Protein AF-A0A2V6M9U4-F1 (afdb_monomer)

Structure (mmCIF, N/CA/C/O backbone):
data_AF-A0A2V6M9U4-F1
#
_entry.id   AF-A0A2V6M9U4-F1
#
loop_
_atom_site.group_PDB
_atom_site.id
_atom_site.type_symbol
_atom_site.label_atom_id
_atom_site.label_alt_id
_atom_site.label_comp_id
_atom_site.label_asym_id
_atom_site.label_entity_id
_atom_site.label_seq_id
_atom_site.pdbx_PDB_ins_code
_atom_site.Cartn_x
_atom_site.Cartn_y
_atom_site.Cartn_z
_atom_site.occupancy
_atom_site.B_iso_or_equiv
_atom_site.auth_seq_id
_atom_site.auth_comp_id
_atom_site.auth_asym_id
_atom_site.auth_atom_id
_atom_site.pdbx_PDB_model_num
ATOM 1 N N . GLU A 1 1 ? -24.434 20.063 11.992 1.00 45.72 1 GLU A N 1
ATOM 2 C CA . GLU A 1 1 ? -23.818 18.738 12.256 1.00 45.72 1 GLU A CA 1
ATOM 3 C C . GLU A 1 1 ? -22.532 18.571 11.449 1.00 45.72 1 GLU A C 1
ATOM 5 O O . GLU A 1 1 ? -22.407 17.726 10.575 1.00 45.72 1 GLU A O 1
ATOM 10 N N . THR A 1 2 ? -21.572 19.457 11.676 1.00 48.34 2 THR A N 1
ATOM 11 C CA . THR A 1 2 ? -20.555 19.807 10.677 1.00 48.34 2 THR A CA 1
ATOM 12 C C . THR A 1 2 ? -19.185 19.721 11.331 1.00 48.34 2 THR A C 1
ATOM 14 O O . THR A 1 2 ? -18.805 20.618 12.075 1.00 48.34 2 THR A O 1
ATOM 17 N N . GLY A 1 3 ? -18.471 18.615 11.113 1.00 54.69 3 GLY A N 1
ATOM 18 C CA . GLY A 1 3 ? -17.078 18.461 11.551 1.00 54.69 3 GLY A CA 1
ATOM 19 C C . GLY A 1 3 ? -16.707 17.031 11.929 1.00 54.69 3 GLY A C 1
ATOM 20 O O . GLY A 1 3 ? -15.839 16.442 11.297 1.00 54.69 3 GLY A O 1
ATOM 21 N N . ALA A 1 4 ? -17.405 16.437 12.901 1.00 64.06 4 ALA A N 1
ATOM 22 C CA . ALA A 1 4 ? -16.986 15.164 13.496 1.00 64.06 4 ALA A CA 1
ATOM 23 C C . ALA A 1 4 ? -17.003 13.979 12.509 1.00 64.06 4 ALA A C 1
ATOM 25 O O . ALA A 1 4 ? -16.017 13.256 12.406 1.00 64.06 4 ALA A O 1
ATOM 26 N N . GLY A 1 5 ? -18.081 13.805 11.734 1.00 72.81 5 GLY A N 1
ATOM 27 C CA . GLY A 1 5 ? -18.200 12.677 10.798 1.00 72.81 5 GLY A CA 1
ATOM 28 C C . GLY A 1 5 ? -17.191 12.725 9.646 1.00 72.81 5 GLY A C 1
ATOM 29 O O . GLY A 1 5 ? -16.605 11.706 9.293 1.00 72.81 5 GLY A O 1
ATOM 30 N N . LYS A 1 6 ? -16.920 13.919 9.103 1.00 79.88 6 LYS A N 1
ATOM 31 C CA . LYS A 1 6 ? -15.934 14.103 8.028 1.00 79.88 6 LYS A CA 1
ATOM 32 C C . LYS A 1 6 ? -14.518 13.798 8.516 1.00 79.88 6 LYS A C 1
ATOM 34 O O . LYS A 1 6 ? -13.786 13.098 7.826 1.00 79.88 6 LYS A O 1
ATOM 39 N N . SER A 1 7 ? -14.150 14.277 9.705 1.00 78.69 7 SER A N 1
ATOM 40 C CA . SER A 1 7 ? -12.832 13.995 10.285 1.00 78.69 7 SER A CA 1
ATOM 41 C C . SER A 1 7 ? -12.632 12.506 10.569 1.00 78.69 7 SER A C 1
ATOM 43 O O . SER A 1 7 ? -11.543 11.994 10.335 1.00 78.69 7 SER A O 1
ATOM 45 N N . ILE A 1 8 ? -13.680 11.795 11.003 1.00 82.94 8 ILE A N 1
ATOM 46 C CA . ILE A 1 8 ? -13.627 10.337 11.200 1.00 82.94 8 ILE A CA 1
ATOM 47 C C . ILE A 1 8 ? -13.377 9.616 9.871 1.00 82.94 8 ILE A C 1
ATOM 49 O O . ILE A 1 8 ? -12.513 8.747 9.811 1.00 82.94 8 ILE A O 1
ATOM 53 N N . ILE A 1 9 ? -14.092 9.989 8.805 1.00 85.69 9 ILE A N 1
ATOM 54 C CA . ILE A 1 9 ? -13.922 9.369 7.482 1.00 85.69 9 ILE A CA 1
ATOM 55 C C . ILE A 1 9 ? -12.518 9.635 6.929 1.00 85.69 9 ILE A C 1
ATOM 57 O O . ILE A 1 9 ? -11.867 8.707 6.459 1.00 85.69 9 ILE A O 1
ATOM 61 N N . ILE A 1 10 ? -12.028 10.876 7.024 1.00 84.75 10 ILE A N 1
ATOM 62 C CA . ILE A 1 10 ? -10.679 11.229 6.559 1.00 84.75 10 ILE A CA 1
ATOM 63 C C . ILE A 1 10 ? -9.620 10.457 7.349 1.00 84.75 10 ILE A C 1
ATOM 65 O O . ILE A 1 10 ? -8.740 9.857 6.741 1.00 84.75 10 ILE A O 1
ATOM 69 N N . GLY A 1 11 ? -9.731 10.405 8.680 1.00 86.88 11 GLY A N 1
ATOM 70 C CA . GLY A 1 11 ? -8.791 9.658 9.516 1.00 86.88 11 GLY A CA 1
ATOM 71 C C . GLY A 1 11 ? -8.813 8.152 9.236 1.00 86.88 11 GLY A C 1
ATOM 72 O O . GLY A 1 11 ? -7.760 7.519 9.186 1.00 86.88 11 GLY A O 1
ATOM 73 N N . ALA A 1 12 ? -9.996 7.575 8.994 1.00 90.56 12 ALA A N 1
ATOM 74 C CA . ALA A 1 12 ? -10.131 6.174 8.606 1.00 90.56 12 ALA A CA 1
ATOM 75 C C . ALA A 1 12 ? -9.469 5.898 7.249 1.00 90.56 12 ALA A C 1
ATOM 77 O O . ALA A 1 12 ? -8.744 4.914 7.113 1.00 90.56 12 ALA A O 1
ATOM 78 N N . LEU A 1 13 ? -9.663 6.784 6.270 1.00 90.19 13 LEU A N 1
ATOM 79 C CA . LEU A 1 13 ? -9.061 6.651 4.948 1.00 90.19 13 LEU A CA 1
ATOM 80 C C . LEU A 1 13 ? -7.536 6.811 5.000 1.00 90.19 13 LEU A C 1
ATOM 82 O O . LEU A 1 13 ? -6.843 5.955 4.464 1.00 90.19 13 LEU A O 1
ATOM 86 N N . GLN A 1 14 ? -7.017 7.825 5.706 1.00 89.69 14 GLN A N 1
ATOM 87 C CA . GLN A 1 14 ? -5.577 8.014 5.948 1.00 89.69 14 GLN A CA 1
ATOM 88 C C . GLN A 1 14 ? -4.958 6.763 6.583 1.00 89.69 14 GLN A C 1
ATOM 90 O O . GLN A 1 14 ? -3.939 6.248 6.118 1.00 89.69 14 GLN A O 1
ATOM 95 N N . LEU A 1 15 ? -5.612 6.212 7.611 1.00 92.06 15 LEU A N 1
ATOM 96 C CA . LEU A 1 15 ? -5.183 4.958 8.215 1.00 92.06 15 LEU A CA 1
ATOM 97 C C . LEU A 1 15 ? -5.179 3.823 7.178 1.00 92.06 15 LEU A C 1
ATOM 99 O O . LEU A 1 15 ? -4.206 3.077 7.090 1.00 92.06 15 LEU A O 1
ATOM 103 N N . LEU A 1 16 ? -6.224 3.687 6.368 1.00 94.06 16 LEU A N 1
ATOM 104 C CA . LEU A 1 16 ? -6.332 2.605 5.393 1.00 94.06 16 LEU A CA 1
ATOM 105 C C . LEU A 1 16 ? -5.268 2.665 4.284 1.00 94.06 16 LEU A C 1
ATOM 107 O O . LEU A 1 16 ? -4.787 1.617 3.870 1.00 94.06 16 LEU A O 1
ATOM 111 N N . ILE A 1 17 ? -4.856 3.863 3.859 1.00 91.06 17 ILE A N 1
ATOM 112 C CA . ILE A 1 17 ? -3.852 4.072 2.797 1.00 91.06 17 ILE A CA 1
ATOM 113 C C . ILE A 1 17 ? -2.400 4.053 3.302 1.00 91.06 17 ILE A C 1
ATOM 115 O O . ILE A 1 17 ? -1.482 4.383 2.565 1.00 91.06 17 ILE A O 1
ATOM 119 N N . GLY A 1 18 ? -2.162 3.655 4.556 1.00 90.38 18 GLY A N 1
ATOM 120 C CA . GLY A 1 18 ? -0.804 3.428 5.063 1.00 90.38 18 GLY A CA 1
ATOM 121 C C . GLY A 1 18 ? -0.200 4.563 5.895 1.00 90.38 18 GLY A C 1
ATOM 122 O O . GLY A 1 18 ? 0.943 4.426 6.334 1.00 90.38 18 GLY A O 1
ATOM 123 N N . GLU A 1 19 ? -0.948 5.624 6.224 1.00 88.81 19 GLU A N 1
ATOM 124 C CA . GLU A 1 19 ? -0.444 6.675 7.125 1.00 88.81 19 GLU A CA 1
ATOM 125 C C . GLU A 1 19 ? -0.197 6.161 8.545 1.00 88.81 19 GLU A C 1
ATOM 127 O O . GLU A 1 19 ? -0.746 5.144 8.985 1.00 88.81 19 GLU A O 1
ATOM 132 N N . ARG A 1 20 ? 0.671 6.827 9.307 1.00 85.31 20 ARG A N 1
ATOM 133 C CA . ARG A 1 20 ? 0.930 6.400 10.689 1.00 85.31 20 ARG A CA 1
ATOM 134 C C . ARG A 1 20 ? -0.324 6.576 11.547 1.00 85.31 20 ARG A C 1
ATOM 136 O O . ARG A 1 20 ? -0.840 7.674 11.697 1.00 85.31 20 ARG A O 1
ATOM 143 N N . GLY A 1 21 ? -0.780 5.475 12.138 1.00 83.19 21 GLY A N 1
ATOM 144 C CA . GLY A 1 21 ? -1.887 5.465 13.087 1.00 83.19 21 GLY A CA 1
ATOM 145 C C . GLY A 1 21 ? -1.385 5.486 14.526 1.00 83.19 21 GLY A C 1
ATOM 146 O O . GLY A 1 21 ? -0.499 4.706 14.879 1.00 83.19 21 GLY A O 1
ATOM 147 N N . ASP A 1 22 ? -1.970 6.351 15.348 1.00 84.00 22 ASP A N 1
ATOM 148 C CA . ASP A 1 22 ? -1.717 6.414 16.788 1.00 84.00 22 ASP A CA 1
ATOM 149 C C . ASP A 1 22 ? -2.747 5.579 17.577 1.00 84.00 22 ASP A C 1
ATOM 151 O O . ASP A 1 22 ? -3.871 5.352 17.121 1.00 84.00 22 ASP A O 1
ATOM 155 N N . LYS A 1 23 ? -2.379 5.119 18.782 1.00 85.06 23 LYS A N 1
ATOM 156 C CA . LYS A 1 23 ? -3.264 4.323 19.654 1.00 85.06 23 LYS A CA 1
ATOM 157 C C . LYS A 1 23 ? -4.517 5.081 20.101 1.00 85.06 23 LYS A C 1
ATOM 159 O O . LYS A 1 23 ? -5.507 4.437 20.427 1.00 85.06 23 LYS A O 1
ATOM 164 N N . SER A 1 24 ? -4.507 6.412 20.073 1.00 86.44 24 SER A N 1
ATOM 165 C CA . SER A 1 24 ? -5.681 7.264 20.309 1.00 86.44 24 SER A CA 1
ATOM 166 C C . SER A 1 24 ? -6.834 7.011 19.332 1.00 86.44 24 SER A C 1
ATOM 168 O O . SER A 1 24 ? -7.975 7.340 19.648 1.00 86.44 24 SER A O 1
ATOM 170 N N . LEU A 1 25 ? -6.572 6.377 18.180 1.00 87.31 25 LEU A N 1
ATOM 171 C CA . LEU A 1 25 ? -7.610 5.932 17.245 1.00 87.31 25 LEU A CA 1
ATOM 172 C C . LEU A 1 25 ? -8.393 4.711 17.755 1.00 87.31 25 LEU A C 1
ATOM 174 O O . LEU A 1 25 ? -9.460 4.400 17.225 1.00 87.31 25 LEU A O 1
ATOM 178 N N . VAL A 1 26 ? -7.884 3.999 18.768 1.00 90.69 26 VAL A N 1
ATOM 179 C CA . VAL A 1 26 ? -8.612 2.907 19.419 1.00 90.69 26 VAL A CA 1
ATOM 180 C C . VAL A 1 26 ? -9.592 3.496 20.425 1.00 90.69 26 VAL A C 1
ATOM 182 O O . VAL A 1 26 ? -9.210 4.187 21.369 1.00 90.69 26 VAL A O 1
ATOM 185 N N . ARG A 1 27 ? -10.881 3.210 20.219 1.00 91.00 27 ARG A N 1
ATOM 186 C CA . ARG A 1 27 ? -11.963 3.672 21.094 1.00 91.00 27 ARG A CA 1
ATOM 187 C C . ARG A 1 27 ? -11.692 3.266 22.546 1.00 91.00 27 ARG A C 1
ATOM 189 O O . ARG A 1 27 ? -11.336 2.125 22.819 1.00 91.00 27 ARG A O 1
ATOM 196 N N . THR A 1 28 ? -11.948 4.174 23.486 1.00 91.69 28 THR A N 1
ATOM 197 C CA . THR A 1 28 ? -11.850 3.887 24.923 1.00 91.69 28 THR A CA 1
ATOM 198 C C . THR A 1 28 ? -12.660 2.643 25.297 1.00 91.69 28 THR A C 1
ATOM 200 O O . THR A 1 28 ? -13.845 2.549 24.974 1.00 91.69 28 THR A O 1
ATOM 203 N N . GLY A 1 29 ? -12.011 1.698 25.982 1.00 92.56 29 GLY A N 1
ATOM 204 C CA . GLY A 1 29 ? -12.605 0.416 26.372 1.00 92.56 29 GLY A CA 1
ATOM 205 C C . GLY A 1 29 ? -12.588 -0.664 25.283 1.00 92.56 29 GLY A C 1
ATOM 206 O O . GLY A 1 29 ? -13.031 -1.774 25.552 1.00 92.56 29 GLY A O 1
ATOM 207 N N . ALA A 1 30 ? -12.080 -0.370 24.082 1.00 94.50 30 ALA A N 1
ATOM 208 C CA . ALA A 1 30 ? -11.841 -1.359 23.035 1.00 94.50 30 ALA A CA 1
ATOM 209 C C . ALA A 1 30 ? -10.360 -1.755 22.980 1.00 94.50 30 ALA A C 1
ATOM 211 O O . ALA A 1 30 ? -9.476 -0.966 23.306 1.00 94.50 30 ALA A O 1
ATOM 212 N N . GLU A 1 31 ? -10.085 -2.975 22.524 1.00 93.38 31 GLU A N 1
ATOM 213 C CA . GLU A 1 31 ? -8.714 -3.481 22.372 1.00 93.38 31 GLU A CA 1
ATOM 214 C C . GLU A 1 31 ? -8.115 -3.164 20.995 1.00 93.38 31 GLU A C 1
ATOM 216 O O . GLU A 1 31 ? -6.892 -3.101 20.839 1.00 93.38 31 GLU A O 1
ATOM 221 N N . MET A 1 32 ? -8.978 -2.952 19.995 1.00 93.94 32 MET A N 1
ATOM 222 C CA . MET A 1 32 ? -8.597 -2.837 18.592 1.00 93.94 32 MET A CA 1
ATOM 223 C C . MET A 1 32 ? -9.477 -1.836 17.836 1.00 93.94 32 MET A C 1
ATOM 225 O O . MET A 1 32 ? -10.675 -1.718 18.089 1.00 93.94 32 MET A O 1
ATOM 229 N N . CYS A 1 33 ? -8.876 -1.158 16.861 1.00 93.56 33 CYS A N 1
ATOM 230 C CA . CYS A 1 33 ? -9.556 -0.395 15.817 1.00 93.56 33 CYS A CA 1
ATOM 231 C C . CYS A 1 33 ? -9.274 -1.061 14.469 1.00 93.56 33 CYS A C 1
ATOM 233 O O . CYS A 1 33 ? -8.120 -1.376 14.185 1.00 93.56 33 CYS A O 1
ATOM 235 N N . THR A 1 34 ? -10.303 -1.293 13.655 1.00 95.06 34 THR A N 1
ATOM 236 C CA . THR A 1 34 ? -10.156 -1.864 12.309 1.00 95.06 34 THR A CA 1
ATOM 237 C C . THR A 1 34 ? -10.879 -0.990 11.298 1.00 95.06 34 THR A C 1
ATOM 239 O O . THR A 1 34 ? -12.008 -0.569 11.543 1.00 95.06 34 THR A O 1
ATOM 242 N N . VAL A 1 35 ? -10.222 -0.743 10.168 1.00 96.00 35 VAL A N 1
ATOM 243 C CA . VAL A 1 35 ? -10.787 -0.070 8.998 1.00 96.00 35 VAL A CA 1
ATOM 244 C C . VAL A 1 35 ? -10.633 -0.993 7.800 1.00 96.00 35 VAL A C 1
ATOM 246 O O . VAL A 1 35 ? -9.566 -1.575 7.592 1.00 96.00 35 VAL A O 1
ATOM 249 N N . GLU A 1 36 ? -11.703 -1.122 7.025 1.00 96.81 36 GLU A N 1
ATOM 250 C CA . GLU A 1 36 ? -11.767 -1.924 5.806 1.00 96.81 36 GLU A CA 1
ATOM 251 C C . GLU A 1 36 ? -12.456 -1.110 4.715 1.00 96.81 36 GLU A C 1
ATOM 253 O O . GLU A 1 36 ? -13.422 -0.396 4.997 1.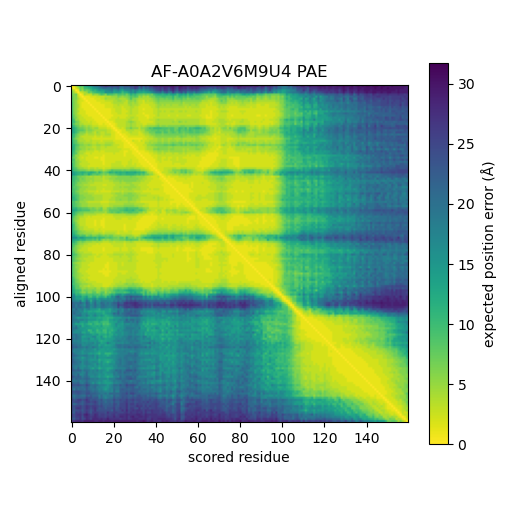00 96.81 36 GLU A O 1
ATOM 258 N N . ALA A 1 37 ? -11.969 -1.211 3.481 1.00 95.44 37 ALA A N 1
ATOM 259 C CA . ALA A 1 37 ? -12.679 -0.692 2.319 1.00 95.44 37 ALA A CA 1
ATOM 260 C C . ALA A 1 37 ? -12.435 -1.559 1.087 1.00 95.44 37 ALA A C 1
ATOM 262 O O . ALA A 1 37 ? -11.428 -2.263 0.982 1.00 95.44 37 ALA A O 1
ATOM 263 N N . ILE A 1 38 ? -13.374 -1.449 0.153 1.00 95.31 38 ILE A N 1
ATOM 264 C CA . ILE A 1 38 ? -13.306 -2.046 -1.172 1.00 95.31 38 ILE A CA 1
ATOM 265 C C . ILE A 1 38 ? -13.251 -0.893 -2.167 1.00 95.31 38 ILE A C 1
ATOM 267 O O . ILE A 1 38 ? -14.133 -0.032 -2.173 1.00 95.31 38 ILE A O 1
ATOM 271 N N . PHE A 1 39 ? -12.206 -0.872 -2.982 1.00 92.62 39 PHE A N 1
ATOM 272 C CA . PHE A 1 39 ? -12.088 0.023 -4.123 1.00 92.62 39 PHE A CA 1
ATOM 273 C C . PHE A 1 39 ? -12.491 -0.757 -5.364 1.00 92.62 39 PHE A C 1
ATOM 275 O O . PHE A 1 39 ? -12.050 -1.888 -5.540 1.00 92.62 39 PHE A O 1
ATOM 282 N N . GLN A 1 40 ? -13.323 -0.153 -6.206 1.00 92.19 40 GLN A N 1
ATOM 283 C CA . GLN A 1 40 ? -13.822 -0.774 -7.430 1.00 92.19 40 GLN A CA 1
ATOM 284 C C . GLN A 1 40 ? -13.321 0.017 -8.635 1.00 92.19 40 GLN A C 1
ATOM 286 O O . GLN A 1 40 ? -13.378 1.249 -8.632 1.00 92.19 40 GLN A O 1
ATOM 291 N N . GLY A 1 41 ? -12.828 -0.672 -9.658 1.00 86.50 41 GLY A N 1
ATOM 292 C CA . GLY A 1 41 ? -12.256 -0.043 -10.844 1.00 86.50 41 GLY A CA 1
ATOM 293 C C . GLY A 1 41 ? -11.623 -1.066 -11.779 1.00 86.50 41 GLY A C 1
ATOM 294 O O . GLY A 1 41 ? -11.463 -2.216 -11.412 1.00 86.50 41 GLY A O 1
ATOM 295 N N . ASN A 1 42 ? -11.247 -0.647 -12.988 1.00 80.56 42 ASN A N 1
ATOM 296 C CA . ASN A 1 42 ? -10.779 -1.574 -14.032 1.00 80.56 42 ASN A CA 1
ATOM 297 C C . ASN A 1 42 ? -9.250 -1.586 -14.208 1.00 80.56 42 ASN A C 1
ATOM 299 O O . ASN A 1 42 ? -8.744 -2.211 -15.133 1.00 80.56 42 ASN A O 1
ATOM 303 N N . ASP A 1 43 ? -8.517 -0.839 -13.382 1.00 85.44 43 ASP A N 1
ATOM 304 C CA . ASP A 1 43 ? -7.085 -0.563 -13.574 1.00 85.44 43 ASP A CA 1
ATOM 305 C C . ASP A 1 43 ? -6.235 -1.064 -12.396 1.00 85.44 43 ASP A C 1
ATOM 307 O O . ASP A 1 43 ? -5.172 -0.524 -12.102 1.00 85.44 43 ASP A O 1
ATOM 311 N N . PHE A 1 44 ? -6.706 -2.081 -11.669 1.00 90.12 44 PHE A N 1
ATOM 312 C CA . PHE A 1 44 ? -5.943 -2.667 -10.561 1.00 90.12 44 PHE A CA 1
ATOM 313 C C . PHE A 1 44 ? -4.948 -3.730 -11.022 1.00 90.12 44 PHE A C 1
ATOM 315 O O . PHE A 1 44 ? -3.922 -3.927 -10.369 1.00 90.12 44 PHE A O 1
ATOM 322 N N . ALA A 1 45 ? -5.169 -4.319 -12.202 1.00 90.00 45 ALA A N 1
ATOM 323 C CA . ALA A 1 45 ? -4.269 -5.309 -12.784 1.00 90.00 45 ALA A CA 1
ATOM 324 C C . ALA A 1 45 ? -2.828 -4.792 -12.971 1.00 90.00 45 ALA A C 1
ATOM 326 O O . ALA A 1 45 ? -1.881 -5.579 -12.941 1.00 90.00 45 ALA A O 1
ATOM 327 N N . LYS A 1 46 ? -2.634 -3.467 -13.085 1.00 89.75 46 LYS A N 1
ATOM 328 C CA . LYS A 1 46 ? -1.307 -2.829 -13.161 1.00 89.75 46 LYS A CA 1
ATOM 329 C C . LYS A 1 46 ? -0.418 -3.096 -11.940 1.00 89.75 46 LYS A C 1
ATOM 331 O O . LYS A 1 46 ? 0.802 -3.012 -12.050 1.00 89.75 46 LYS A O 1
ATOM 336 N N . TRP A 1 47 ? -1.007 -3.420 -10.787 1.00 92.44 47 TRP A N 1
ATOM 337 C CA . TRP A 1 47 ? -0.272 -3.712 -9.555 1.00 92.44 47 TRP A CA 1
ATOM 338 C C . TRP A 1 47 ? 0.006 -5.207 -9.346 1.00 92.44 47 TRP A C 1
ATOM 340 O O . TRP A 1 47 ? 0.803 -5.545 -8.472 1.00 92.44 47 TRP A O 1
ATOM 350 N N . ASN A 1 48 ? -0.570 -6.102 -10.159 1.00 93.50 48 ASN A N 1
ATOM 351 C CA . ASN A 1 48 ? -0.501 -7.552 -9.935 1.00 93.50 48 ASN A CA 1
ATOM 352 C C . ASN A 1 48 ? 0.932 -8.106 -9.940 1.00 93.50 48 ASN A C 1
ATOM 354 O O . ASN A 1 48 ? 1.251 -8.939 -9.099 1.00 93.50 48 ASN A O 1
ATOM 358 N N . ALA A 1 49 ? 1.820 -7.603 -10.805 1.00 93.12 49 ALA A N 1
ATOM 359 C CA . ALA A 1 49 ? 3.227 -8.023 -10.809 1.00 93.12 49 ALA A CA 1
ATOM 360 C C . ALA A 1 49 ? 3.920 -7.721 -9.465 1.00 93.12 49 ALA A C 1
ATOM 362 O O . ALA A 1 49 ? 4.586 -8.572 -8.882 1.00 93.12 49 ALA A O 1
ATOM 363 N N . ARG A 1 50 ? 3.686 -6.522 -8.919 1.00 91.94 50 ARG A N 1
ATOM 364 C CA . ARG A 1 50 ? 4.202 -6.118 -7.605 1.00 91.94 50 ARG A CA 1
ATOM 365 C C . ARG A 1 50 ? 3.565 -6.919 -6.467 1.00 91.94 50 ARG A C 1
ATOM 367 O O . ARG A 1 50 ? 4.215 -7.188 -5.453 1.00 91.94 50 ARG A O 1
ATOM 374 N N . PHE A 1 51 ? 2.282 -7.248 -6.598 1.00 94.69 51 PHE A N 1
ATOM 375 C CA . PHE A 1 51 ? 1.577 -8.072 -5.624 1.00 94.69 51 PHE A CA 1
ATOM 376 C C . PHE A 1 51 ? 2.176 -9.473 -5.555 1.00 94.69 51 PHE A C 1
ATOM 378 O O . PHE A 1 51 ? 2.516 -9.911 -4.458 1.00 94.69 51 PHE A O 1
ATOM 385 N N . GLU A 1 52 ? 2.425 -10.108 -6.699 1.00 94.38 52 GLU A N 1
ATOM 386 C CA . GLU A 1 52 ? 3.054 -11.427 -6.782 1.00 94.38 52 GLU A CA 1
ATOM 387 C C . GLU A 1 52 ? 4.445 -11.445 -6.126 1.00 94.38 52 GLU A C 1
ATOM 389 O O . GLU A 1 52 ? 4.710 -12.287 -5.267 1.00 94.38 52 GLU A O 1
ATOM 394 N N . GLU A 1 53 ? 5.290 -10.448 -6.416 1.00 93.44 53 GLU A N 1
ATOM 395 C CA . GLU A 1 53 ? 6.610 -10.284 -5.777 1.00 93.44 53 GLU A CA 1
ATOM 396 C C . GLU A 1 53 ? 6.533 -10.175 -4.242 1.00 93.44 53 GLU A C 1
ATOM 398 O O . GLU A 1 53 ? 7.469 -10.547 -3.533 1.00 93.44 53 GLU A O 1
ATOM 403 N N . SER A 1 54 ? 5.417 -9.660 -3.719 1.00 92.25 54 SER A N 1
ATOM 404 C CA . SER A 1 54 ? 5.180 -9.454 -2.286 1.00 92.25 54 SER A CA 1
ATOM 405 C C . SER A 1 54 ? 4.293 -10.526 -1.637 1.00 92.25 54 SER A C 1
ATOM 407 O O . SER A 1 54 ? 3.963 -10.387 -0.457 1.00 92.25 54 SER A O 1
ATOM 409 N N . GLY A 1 55 ? 3.882 -11.567 -2.371 1.00 93.50 55 GLY A N 1
ATOM 410 C CA . GLY A 1 55 ? 2.961 -12.604 -1.883 1.00 93.50 55 GLY A CA 1
ATOM 411 C C . GLY A 1 55 ? 1.530 -12.111 -1.616 1.00 93.50 55 GLY A C 1
ATOM 412 O O . GLY A 1 55 ? 0.824 -12.660 -0.767 1.00 93.50 55 GLY A O 1
ATOM 413 N N . ILE A 1 56 ? 1.112 -11.042 -2.291 1.00 96.25 56 ILE A N 1
ATOM 414 C CA . ILE A 1 56 ? -0.235 -10.473 -2.222 1.00 96.25 56 ILE A CA 1
ATOM 415 C C . ILE A 1 56 ? -1.088 -11.088 -3.334 1.00 96.25 56 ILE A C 1
ATOM 417 O O . ILE A 1 56 ? -0.627 -11.214 -4.466 1.00 96.25 56 ILE A O 1
ATOM 421 N N . GLU A 1 57 ? -2.333 -11.447 -3.020 1.00 94.94 57 GLU A N 1
ATOM 422 C CA . GLU A 1 57 ? -3.272 -11.961 -4.021 1.00 94.94 57 GLU A CA 1
ATOM 423 C C . GLU A 1 57 ? -3.579 -10.894 -5.095 1.00 94.94 57 GLU A C 1
ATOM 425 O O . GLU A 1 57 ? -3.878 -9.741 -4.747 1.00 94.94 57 GLU A O 1
ATOM 430 N N . PRO A 1 58 ? -3.522 -11.245 -6.393 1.00 94.12 58 PRO A N 1
ATOM 431 C CA . PRO A 1 58 ? -3.840 -10.328 -7.480 1.00 94.12 58 PRO A CA 1
ATOM 432 C C . PRO A 1 58 ? -5.327 -9.954 -7.491 1.00 94.12 58 PRO A C 1
ATOM 434 O O . PRO A 1 58 ? -6.179 -10.664 -6.955 1.00 94.12 58 PRO A O 1
ATOM 437 N N . CYS A 1 59 ? -5.658 -8.838 -8.138 1.00 91.56 59 CYS A N 1
ATOM 438 C CA . CYS A 1 59 ? -7.043 -8.422 -8.343 1.00 91.56 59 CYS A CA 1
ATOM 439 C C . CYS A 1 59 ? -7.231 -7.698 -9.676 1.00 91.56 59 CYS A C 1
ATOM 441 O O . CYS A 1 59 ? -6.370 -6.929 -10.102 1.00 91.56 59 CYS A O 1
ATOM 443 N N . ASP A 1 60 ? -8.402 -7.889 -10.283 1.00 85.00 60 ASP A N 1
ATOM 444 C CA . ASP A 1 60 ? -8.758 -7.218 -11.536 1.00 85.00 60 ASP A CA 1
ATOM 445 C C . ASP A 1 60 ? -9.702 -6.032 -11.301 1.00 85.00 60 ASP A C 1
ATOM 447 O O . ASP A 1 60 ? -9.427 -4.931 -11.774 1.00 85.00 60 ASP A O 1
ATOM 451 N N . ASN A 1 61 ? -10.780 -6.250 -10.533 1.00 88.31 61 ASN A N 1
ATOM 452 C CA . ASN A 1 61 ? -11.890 -5.293 -10.424 1.00 88.31 61 ASN A CA 1
ATOM 453 C C . ASN A 1 61 ? -12.116 -4.718 -9.021 1.00 88.31 61 ASN A C 1
ATOM 455 O O . ASN A 1 61 ? -12.564 -3.580 -8.887 1.00 88.31 61 ASN A O 1
ATOM 459 N N . ASP A 1 62 ? -11.821 -5.503 -7.984 1.00 93.12 62 ASP A N 1
ATOM 460 C CA . ASP A 1 62 ? -12.043 -5.129 -6.590 1.00 93.12 62 ASP A CA 1
ATOM 461 C C . ASP A 1 62 ? -10.723 -5.234 -5.823 1.00 93.12 62 ASP A C 1
ATOM 463 O O . ASP A 1 62 ? -10.129 -6.308 -5.735 1.00 93.12 62 ASP A O 1
ATOM 467 N N . LEU A 1 63 ? -10.285 -4.119 -5.244 1.00 94.75 63 LEU A N 1
ATOM 468 C CA . LEU A 1 63 ? -9.139 -4.055 -4.346 1.00 94.75 63 LEU A CA 1
ATOM 469 C C . LEU A 1 63 ? -9.643 -3.931 -2.909 1.00 94.75 63 LEU A C 1
ATOM 471 O O . LEU A 1 63 ? -10.305 -2.954 -2.550 1.00 94.75 63 LEU A O 1
ATOM 475 N N . ILE A 1 64 ? -9.294 -4.903 -2.069 1.00 95.94 64 ILE A N 1
ATOM 476 C CA . ILE A 1 64 ? -9.726 -4.948 -0.670 1.00 95.94 64 ILE A CA 1
ATOM 477 C C . ILE A 1 64 ? -8.559 -4.550 0.224 1.00 95.94 64 ILE A C 1
ATOM 479 O O . ILE A 1 64 ? -7.545 -5.246 0.285 1.00 95.94 64 ILE A O 1
ATOM 483 N N . LEU A 1 65 ? -8.722 -3.460 0.970 1.00 97.06 65 LEU A N 1
ATOM 484 C CA . LEU A 1 65 ? -7.753 -3.022 1.969 1.00 97.06 65 LEU A CA 1
ATOM 485 C C . LEU A 1 65 ? -8.322 -3.225 3.367 1.00 97.06 65 LEU A C 1
ATOM 487 O O . LEU A 1 65 ? -9.483 -2.914 3.635 1.00 97.06 65 LEU A O 1
ATOM 491 N N . LYS A 1 66 ? -7.475 -3.700 4.279 1.00 97.31 66 LYS A N 1
ATOM 492 C CA . LYS A 1 66 ? -7.797 -3.816 5.701 1.00 97.31 66 LYS A CA 1
ATOM 493 C C . LYS A 1 66 ? -6.619 -3.378 6.541 1.00 97.31 66 LYS A C 1
ATOM 495 O O . LYS A 1 66 ? -5.496 -3.830 6.326 1.00 97.31 66 LYS A O 1
ATOM 500 N N . ARG A 1 67 ? -6.887 -2.586 7.574 1.00 95.62 67 ARG A N 1
ATOM 501 C CA . ARG A 1 67 ? -5.896 -2.242 8.588 1.00 95.62 67 ARG A CA 1
ATOM 502 C C . ARG A 1 67 ? -6.481 -2.316 9.984 1.00 95.62 67 ARG A C 1
ATOM 504 O O . ARG A 1 67 ? -7.559 -1.793 10.243 1.00 95.62 67 ARG A O 1
ATOM 511 N N . SER A 1 68 ? -5.728 -2.927 10.888 1.00 94.81 68 SER A N 1
ATOM 512 C CA . SER A 1 68 ? -6.086 -3.098 12.290 1.00 94.81 68 SER A CA 1
ATOM 513 C C . SER A 1 68 ? -4.971 -2.566 13.190 1.00 94.81 68 SER A C 1
ATOM 515 O O . SER A 1 68 ? -3.810 -2.960 13.058 1.00 94.81 68 SER A O 1
ATOM 517 N N . LEU A 1 69 ? -5.329 -1.691 14.128 1.00 93.19 69 LEU A N 1
ATOM 518 C CA . LEU A 1 69 ? -4.460 -1.180 15.188 1.00 93.19 69 LEU A CA 1
ATOM 519 C C . LEU A 1 69 ? -4.863 -1.794 16.523 1.00 93.19 69 LEU A C 1
ATOM 521 O O . LEU A 1 69 ? -6.044 -1.785 16.868 1.00 93.19 69 LEU A O 1
ATOM 525 N N . SER A 1 70 ? -3.887 -2.271 17.291 1.00 92.06 70 SER A N 1
ATOM 526 C CA . SER A 1 70 ? -4.115 -2.859 18.615 1.00 92.06 70 SER A CA 1
ATOM 527 C C . SER A 1 70 ? -3.429 -2.050 19.714 1.00 92.06 70 SER A C 1
ATOM 529 O O . SER A 1 70 ? -2.289 -1.600 19.551 1.00 92.06 70 SER A O 1
ATOM 531 N N . LEU A 1 71 ? -4.060 -1.947 20.888 1.00 90.25 71 LEU A N 1
ATOM 532 C CA . LEU A 1 71 ? -3.414 -1.384 22.082 1.00 90.25 71 LEU A CA 1
ATOM 533 C C . LEU A 1 71 ? -2.191 -2.199 22.526 1.00 90.25 71 LEU A C 1
ATOM 535 O O . LEU A 1 71 ? -1.223 -1.617 23.027 1.00 90.25 71 LEU A O 1
ATOM 539 N N . SER A 1 72 ? -2.192 -3.512 22.267 1.00 86.56 72 SER A N 1
ATOM 540 C CA . SER A 1 72 ? -1.065 -4.414 22.549 1.00 86.56 72 SER A CA 1
ATOM 541 C C . SER A 1 72 ? 0.152 -4.187 21.640 1.00 86.56 72 SER A C 1
ATOM 543 O O . SER A 1 72 ? 1.216 -4.740 21.896 1.00 86.56 72 SER A O 1
ATOM 545 N N . GLY A 1 73 ? 0.024 -3.354 20.597 1.00 78.38 73 GLY A N 1
ATOM 546 C CA . GLY A 1 73 ? 1.107 -2.998 19.672 1.00 78.38 73 GLY A CA 1
ATOM 547 C C . GLY A 1 73 ? 1.199 -3.871 18.418 1.00 78.38 73 GLY A C 1
ATOM 548 O O . GLY A 1 73 ? 1.973 -3.556 17.517 1.00 78.38 73 GLY A O 1
ATOM 549 N N . THR A 1 74 ? 0.399 -4.935 18.308 1.00 84.19 74 THR A N 1
ATOM 550 C CA . THR A 1 74 ? 0.348 -5.762 17.094 1.00 84.19 74 THR A CA 1
ATOM 551 C C . THR A 1 74 ? -0.559 -5.124 16.043 1.00 84.19 74 THR A C 1
ATOM 553 O O . THR A 1 74 ? -1.748 -5.431 15.963 1.00 84.19 74 THR A O 1
ATOM 556 N N . ASN A 1 75 ? 0.008 -4.241 15.226 1.00 91.06 75 ASN A N 1
ATOM 557 C CA . ASN A 1 75 ? -0.689 -3.661 14.081 1.00 91.06 75 ASN A CA 1
ATOM 558 C C . ASN A 1 75 ? -0.609 -4.609 12.881 1.00 91.06 75 ASN A C 1
ATOM 560 O O . ASN A 1 75 ? 0.430 -5.226 12.642 1.00 91.06 75 ASN A O 1
ATOM 564 N N . ARG A 1 76 ? -1.704 -4.730 12.130 1.00 94.62 76 ARG A N 1
ATOM 565 C CA . ARG A 1 76 ? -1.810 -5.632 10.977 1.00 94.62 76 ARG A CA 1
ATOM 566 C C . ARG A 1 76 ? -2.439 -4.906 9.805 1.00 94.62 76 ARG A C 1
ATOM 568 O O . ARG A 1 76 ? -3.359 -4.115 9.989 1.00 94.62 76 ARG A O 1
ATOM 575 N N . GLN A 1 77 ? -1.967 -5.219 8.610 1.00 96.62 77 GLN A N 1
ATOM 576 C CA . GLN A 1 77 ? -2.516 -4.697 7.369 1.00 96.62 77 GLN A CA 1
ATOM 577 C C . GLN A 1 77 ? -2.575 -5.809 6.330 1.00 96.62 77 GLN A C 1
ATOM 579 O O . GLN A 1 77 ? -1.718 -6.696 6.316 1.00 96.62 77 GLN A O 1
ATOM 584 N N . PHE A 1 78 ? -3.603 -5.748 5.493 1.00 97.44 78 PHE A N 1
ATOM 585 C CA . PHE A 1 78 ? -3.881 -6.732 4.464 1.00 97.44 78 PHE A CA 1
ATOM 586 C C . PHE A 1 78 ? -4.270 -6.037 3.163 1.00 97.44 78 PHE A C 1
ATOM 588 O O . PHE A 1 78 ? -4.959 -5.012 3.186 1.00 97.44 78 PHE A O 1
ATOM 595 N N . ILE A 1 79 ? -3.850 -6.637 2.053 1.00 96.94 79 ILE A N 1
ATOM 596 C CA . ILE A 1 79 ? -4.276 -6.304 0.693 1.00 96.94 79 ILE A CA 1
ATOM 597 C C . ILE A 1 79 ? -4.843 -7.594 0.103 1.00 96.94 79 ILE A C 1
ATOM 599 O O . ILE A 1 79 ? -4.173 -8.622 0.149 1.00 96.94 79 ILE A O 1
ATOM 603 N N . ASN A 1 80 ? -6.090 -7.565 -0.371 1.00 95.69 80 ASN A N 1
ATOM 604 C CA . ASN A 1 80 ? -6.804 -8.726 -0.921 1.00 95.69 80 ASN A CA 1
ATOM 605 C C . ASN A 1 80 ? -6.787 -9.957 0.004 1.00 95.69 80 ASN A C 1
ATOM 607 O O . ASN A 1 80 ? -6.719 -11.097 -0.435 1.00 95.69 80 ASN A O 1
ATOM 611 N N . GLY A 1 81 ? -6.828 -9.722 1.319 1.00 95.25 81 GLY A N 1
ATOM 612 C CA . GLY A 1 81 ? -6.766 -10.780 2.333 1.00 95.25 81 GLY A CA 1
ATOM 613 C C . GLY A 1 81 ? -5.355 -11.288 2.654 1.00 95.25 81 GLY A C 1
ATOM 614 O O . GLY A 1 81 ? -5.174 -11.904 3.705 1.00 95.25 81 GLY A O 1
ATOM 615 N N . SER A 1 82 ? -4.343 -10.960 1.847 1.00 97.19 82 SER A N 1
ATOM 616 C CA . SER A 1 82 ? -2.945 -11.297 2.126 1.00 97.19 82 SER A CA 1
ATOM 617 C C . SER A 1 82 ? -2.330 -10.337 3.146 1.00 97.19 82 SER A C 1
ATOM 619 O O . SER A 1 82 ? -2.446 -9.117 2.985 1.00 97.19 82 SER A O 1
ATOM 621 N N . PRO A 1 83 ? -1.653 -10.838 4.198 1.00 96.31 83 PRO A N 1
ATOM 622 C CA . PRO A 1 83 ? -0.922 -9.985 5.126 1.00 96.31 83 PRO A CA 1
ATOM 623 C C . PRO A 1 83 ? 0.227 -9.281 4.400 1.00 96.31 83 PRO A C 1
ATOM 625 O O . PRO A 1 83 ? 0.944 -9.894 3.616 1.00 96.31 83 PRO A O 1
ATOM 628 N N . THR A 1 84 ? 0.423 -7.995 4.682 1.00 95.75 84 THR A N 1
ATOM 629 C CA . THR A 1 84 ? 1.446 -7.189 4.006 1.00 95.75 84 THR A CA 1
ATOM 630 C C . THR A 1 84 ? 2.194 -6.268 4.967 1.00 95.75 84 THR A C 1
ATOM 632 O O . THR A 1 84 ? 1.829 -6.093 6.134 1.00 95.75 84 THR A O 1
ATOM 635 N N . THR A 1 85 ? 3.264 -5.651 4.472 1.00 94.62 85 THR A N 1
ATOM 636 C CA . THR A 1 85 ? 4.015 -4.635 5.211 1.00 94.62 85 THR A CA 1
ATOM 637 C C . THR A 1 85 ? 3.318 -3.276 5.133 1.00 94.62 85 THR A C 1
ATOM 639 O O . THR A 1 85 ? 2.582 -2.976 4.193 1.00 94.62 85 THR A O 1
ATOM 642 N N . LEU A 1 86 ? 3.588 -2.405 6.111 1.00 93.44 86 LEU A N 1
ATOM 643 C CA . LEU A 1 86 ? 3.093 -1.026 6.059 1.00 93.44 86 LEU A CA 1
ATOM 644 C C . LEU A 1 86 ? 3.657 -0.260 4.851 1.00 93.44 86 LEU A C 1
ATOM 646 O O . LEU A 1 86 ? 2.960 0.575 4.291 1.00 93.44 86 LEU A O 1
ATOM 650 N N . ALA A 1 87 ? 4.892 -0.560 4.438 1.00 93.44 87 ALA A N 1
ATOM 651 C CA . ALA A 1 87 ? 5.524 0.067 3.280 1.00 93.44 87 ALA A CA 1
ATOM 652 C C . ALA A 1 87 ? 4.790 -0.272 1.973 1.00 93.44 87 ALA A C 1
ATOM 654 O O . ALA A 1 87 ? 4.530 0.621 1.170 1.00 93.44 87 ALA A O 1
ATOM 655 N N . ASN A 1 88 ? 4.396 -1.537 1.794 1.00 93.75 88 ASN A N 1
ATOM 656 C CA . ASN A 1 88 ? 3.607 -1.958 0.638 1.00 93.75 88 ASN A CA 1
ATOM 657 C C . ASN A 1 88 ? 2.228 -1.296 0.624 1.00 93.75 88 ASN A C 1
ATOM 659 O O . ASN A 1 88 ? 1.822 -0.775 -0.411 1.00 93.75 88 ASN A O 1
ATOM 663 N N . LEU A 1 89 ? 1.544 -1.255 1.775 1.00 94.62 89 LEU A N 1
ATOM 664 C CA . LEU A 1 89 ? 0.255 -0.572 1.888 1.00 94.62 89 LEU A CA 1
ATOM 665 C C . LEU A 1 89 ? 0.373 0.931 1.601 1.00 94.62 89 LEU A C 1
ATOM 667 O O . LEU A 1 89 ? -0.459 1.461 0.875 1.00 94.62 89 LEU A O 1
ATOM 671 N N . LYS A 1 90 ? 1.406 1.603 2.129 1.00 92.38 90 LYS A N 1
ATOM 672 C CA . LYS A 1 90 ? 1.620 3.038 1.904 1.00 92.38 90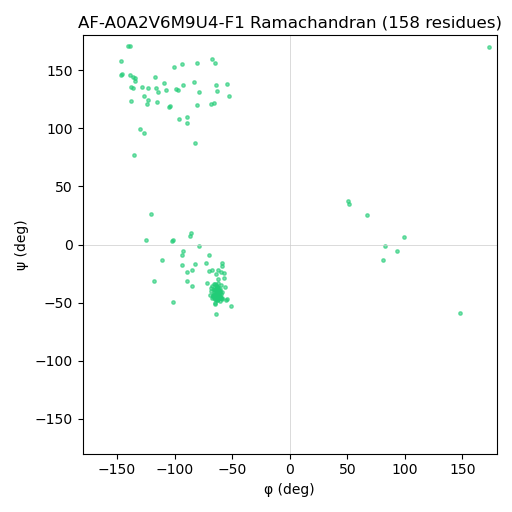 LYS A CA 1
ATOM 673 C C . LYS A 1 90 ? 1.877 3.354 0.437 1.00 92.38 90 LYS A C 1
ATOM 675 O O . LYS A 1 90 ? 1.236 4.233 -0.115 1.00 92.38 90 LYS A O 1
ATOM 680 N N . ALA A 1 91 ? 2.769 2.609 -0.200 1.00 90.56 91 ALA A N 1
ATOM 681 C CA . ALA A 1 91 ? 3.077 2.832 -1.604 1.00 90.56 91 ALA A CA 1
ATOM 682 C C . ALA A 1 91 ? 1.866 2.572 -2.518 1.00 90.56 91 ALA A C 1
ATOM 684 O O . ALA A 1 91 ? 1.697 3.274 -3.502 1.00 90.56 91 ALA A O 1
ATOM 685 N N . LEU A 1 92 ? 1.012 1.595 -2.188 1.00 92.00 92 LEU A N 1
ATOM 686 C CA . LEU A 1 92 ? -0.267 1.408 -2.879 1.00 92.00 92 LEU A CA 1
ATOM 687 C C . LEU A 1 92 ? -1.229 2.578 -2.616 1.00 92.00 92 LEU A C 1
ATOM 689 O O . LEU A 1 92 ? -1.885 3.062 -3.530 1.00 92.00 92 LEU A O 1
ATOM 693 N N . GLY A 1 93 ? -1.311 3.037 -1.367 1.00 90.12 93 GLY A N 1
ATOM 694 C CA . GLY A 1 93 ? -2.141 4.167 -0.963 1.00 90.12 93 GLY A CA 1
ATOM 695 C C . GLY A 1 93 ? -1.785 5.474 -1.671 1.00 90.12 93 GLY A C 1
ATOM 696 O O . GLY A 1 93 ? -2.685 6.171 -2.134 1.00 90.12 93 GLY A O 1
ATOM 697 N N . ASP A 1 94 ? -0.485 5.754 -1.807 1.00 85.88 94 ASP A N 1
ATOM 698 C CA . ASP A 1 94 ? 0.059 6.939 -2.479 1.00 85.88 94 ASP A CA 1
ATOM 699 C C . ASP A 1 94 ? -0.284 6.976 -3.989 1.00 85.88 94 ASP A C 1
ATOM 701 O O . ASP A 1 94 ? -0.335 8.072 -4.562 1.00 85.88 94 ASP A O 1
ATOM 705 N N . ASP A 1 95 ? -0.524 5.807 -4.607 1.00 84.75 95 ASP A N 1
ATOM 706 C CA . ASP A 1 95 ? -0.978 5.643 -6.000 1.00 84.75 95 ASP A CA 1
ATOM 707 C C . ASP A 1 95 ? -2.517 5.644 -6.132 1.00 84.75 95 ASP A C 1
ATOM 709 O O . ASP A 1 95 ? -3.057 6.038 -7.167 1.00 84.75 95 ASP A O 1
ATOM 713 N N . LEU A 1 96 ? -3.234 5.155 -5.111 1.00 85.69 96 LEU A N 1
ATOM 714 C CA . LEU A 1 96 ? -4.683 4.911 -5.144 1.00 85.69 96 LEU A CA 1
ATOM 715 C C . LEU A 1 96 ? -5.515 6.159 -4.822 1.00 85.69 96 LEU A C 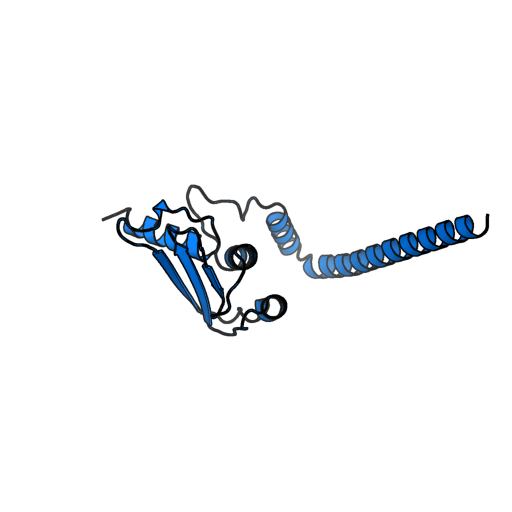1
ATOM 717 O O . LEU A 1 96 ? -6.606 6.325 -5.370 1.00 85.69 96 LEU A O 1
ATOM 721 N N . VAL A 1 97 ? -5.044 7.014 -3.908 1.00 80.50 97 VAL A N 1
ATOM 722 C CA . VAL A 1 97 ? -5.808 8.168 -3.415 1.00 80.50 97 VAL A CA 1
ATOM 723 C C . VAL A 1 97 ? -4.912 9.399 -3.302 1.00 80.50 97 VAL A C 1
ATOM 725 O O . VAL A 1 97 ? -3.954 9.402 -2.536 1.00 80.50 97 VAL A O 1
ATOM 728 N N . ASP A 1 98 ? -5.282 10.490 -3.978 1.00 71.56 98 ASP A N 1
ATOM 729 C CA . ASP A 1 98 ? -4.729 11.821 -3.694 1.00 71.56 98 ASP A CA 1
ATOM 730 C C . ASP A 1 98 ? -5.690 12.581 -2.759 1.00 71.56 98 ASP A C 1
ATOM 732 O O . ASP A 1 98 ? -6.804 12.954 -3.143 1.00 71.56 98 ASP A O 1
ATOM 736 N N . LEU A 1 99 ? -5.303 12.748 -1.489 1.00 66.38 99 LEU A N 1
ATOM 737 C CA . LEU A 1 99 ? -6.102 13.470 -0.495 1.00 66.38 99 LEU A CA 1
ATOM 738 C C . LEU A 1 99 ? -5.750 14.957 -0.498 1.00 66.38 99 LEU A C 1
ATOM 740 O O . LEU A 1 99 ? -4.751 15.378 0.078 1.00 66.38 99 LEU A O 1
ATOM 744 N N . HIS A 1 100 ? -6.626 15.779 -1.073 1.00 63.25 100 HIS A N 1
ATOM 745 C CA . HIS A 1 100 ? -6.492 17.234 -1.015 1.00 63.25 100 HIS A CA 1
ATOM 746 C C . HIS A 1 100 ? -7.200 17.810 0.222 1.00 63.25 100 HIS A C 1
ATOM 748 O O . HIS A 1 100 ? -8.432 17.837 0.305 1.00 63.25 100 HIS A O 1
ATOM 754 N N . GLY A 1 101 ? -6.420 18.300 1.189 1.00 59.53 101 GLY A N 1
ATOM 755 C CA . GLY A 1 101 ? -6.916 18.963 2.397 1.00 59.53 101 GLY A CA 1
ATOM 756 C C . GLY A 1 101 ? -6.065 20.175 2.802 1.00 59.53 101 GLY A C 1
ATOM 757 O O . GLY A 1 101 ? -4.979 20.362 2.261 1.00 59.53 101 GLY A O 1
ATOM 758 N N . PRO A 1 102 ? -6.513 20.994 3.779 1.00 54.97 102 PRO A N 1
ATOM 759 C CA . PRO A 1 102 ? -5.823 22.228 4.185 1.00 54.97 102 PRO A CA 1
ATOM 760 C C . PRO A 1 102 ? -4.377 22.036 4.678 1.00 54.97 102 PRO A C 1
ATOM 762 O O . PRO A 1 102 ? -3.641 23.014 4.795 1.00 54.97 102 PRO A O 1
ATOM 765 N N . HIS A 1 103 ? -3.985 20.800 5.008 1.00 49.75 103 HIS A N 1
ATOM 766 C CA . HIS A 1 103 ? -2.665 20.446 5.537 1.00 49.75 103 HIS A CA 1
ATOM 767 C C . HIS A 1 103 ? -1.929 19.359 4.735 1.00 49.75 103 HIS A C 1
ATOM 769 O O . HIS A 1 103 ? -0.825 19.001 5.125 1.00 49.75 103 HIS A O 1
ATOM 775 N N . ASP A 1 104 ? -2.471 18.888 3.605 1.00 47.38 104 ASP A N 1
ATOM 776 C CA . ASP A 1 104 ? -1.871 17.793 2.829 1.00 47.38 104 ASP A CA 1
ATOM 777 C C . ASP A 1 104 ? -1.678 18.191 1.363 1.00 47.38 104 ASP A C 1
ATOM 779 O O . ASP A 1 104 ? -2.576 18.087 0.527 1.00 47.38 104 ASP A O 1
ATOM 783 N N . HIS A 1 105 ? -0.462 18.641 1.055 1.00 46.97 105 HIS A N 1
ATOM 784 C CA . HIS A 1 105 ? 0.062 18.786 -0.301 1.00 46.97 105 HIS A CA 1
ATOM 785 C C . HIS A 1 105 ? 1.490 18.235 -0.338 1.00 46.97 105 HIS A C 1
ATOM 787 O O . HIS A 1 105 ? 2.450 18.996 -0.320 1.00 46.97 105 HIS A O 1
ATOM 793 N N . GLN A 1 106 ? 1.652 16.909 -0.369 1.00 53.88 106 GLN A N 1
ATOM 794 C CA . GLN A 1 106 ? 2.968 16.294 -0.627 1.00 53.88 106 GLN A CA 1
ATOM 795 C C . GLN A 1 106 ? 3.057 15.571 -1.977 1.00 53.88 106 GLN A C 1
ATOM 797 O O . GLN A 1 106 ? 4.159 15.339 -2.459 1.00 53.88 106 GLN A O 1
ATOM 802 N N . SER A 1 107 ? 1.929 15.324 -2.652 1.00 55.16 107 SER A N 1
ATOM 803 C CA . SER A 1 107 ? 1.901 14.853 -4.044 1.00 55.16 107 SER A CA 1
ATOM 804 C C . SER A 1 107 ? 2.490 15.911 -4.995 1.00 55.16 107 SER A C 1
ATOM 806 O O . SER A 1 107 ? 3.533 15.699 -5.607 1.00 55.16 107 SER A O 1
ATOM 808 N N . LEU A 1 108 ? 1.901 17.112 -5.033 1.00 59.97 108 LEU A N 1
ATOM 809 C CA . LEU A 1 108 ? 2.336 18.203 -5.922 1.00 59.97 108 LEU A CA 1
ATOM 810 C C . LEU A 1 108 ? 3.716 18.791 -5.586 1.00 59.97 108 LEU A C 1
ATOM 812 O O . LEU A 1 108 ? 4.331 19.419 -6.445 1.00 59.97 108 LEU A O 1
ATOM 816 N N . LEU A 1 109 ? 4.191 18.630 -4.348 1.00 64.38 109 LEU A N 1
ATOM 817 C CA . LEU A 1 109 ? 5.515 19.095 -3.919 1.00 64.38 109 LEU A CA 1
ATOM 818 C C . LEU A 1 109 ? 6.604 18.022 -4.059 1.00 64.38 109 LEU A C 1
ATOM 820 O O . LEU A 1 109 ? 7.770 18.3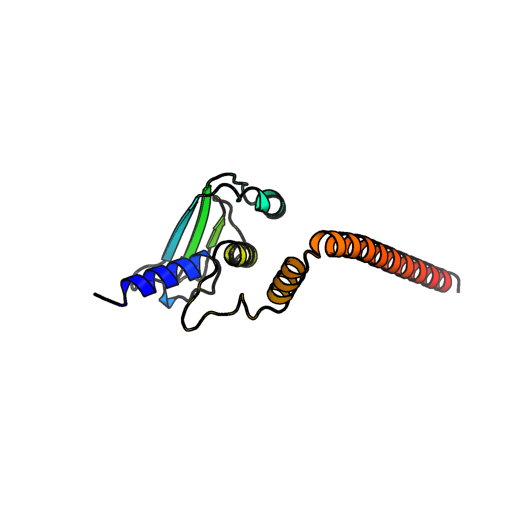30 -3.823 1.00 64.38 109 LEU A O 1
ATOM 824 N N . SER A 1 110 ? 6.252 16.787 -4.432 1.00 75.56 110 SER A N 1
ATOM 825 C CA . SER A 1 110 ? 7.236 15.740 -4.710 1.00 75.56 110 SER A CA 1
ATOM 826 C C . SER A 1 110 ? 8.016 16.096 -5.982 1.00 75.56 110 SER A C 1
ATOM 828 O O . SER A 1 110 ? 7.396 16.217 -7.044 1.00 75.56 110 SER A O 1
ATOM 830 N N . PRO A 1 111 ? 9.355 16.240 -5.914 1.00 81.31 111 PRO A N 1
ATOM 831 C CA . PRO A 1 111 ? 10.171 16.507 -7.097 1.00 81.31 111 PRO A CA 1
ATOM 832 C C . PRO A 1 111 ? 9.984 15.450 -8.191 1.00 81.31 111 PRO A C 1
ATOM 834 O O . PRO A 1 111 ? 9.928 15.793 -9.369 1.00 81.31 111 PRO A O 1
ATOM 837 N N . ASP A 1 112 ? 9.808 14.185 -7.804 1.00 81.50 112 ASP A N 1
ATOM 838 C CA . ASP A 1 112 ? 9.597 13.084 -8.746 1.00 81.50 112 ASP A CA 1
ATOM 839 C C . ASP A 1 112 ? 8.258 13.228 -9.484 1.00 81.50 112 ASP A C 1
ATOM 841 O O . ASP A 1 112 ? 8.226 13.162 -10.712 1.00 81.50 112 ASP A O 1
ATOM 845 N N . ARG A 1 113 ? 7.161 13.543 -8.771 1.00 77.88 113 ARG A N 1
ATOM 846 C CA . ARG A 1 113 ? 5.852 13.782 -9.415 1.00 77.88 113 ARG A CA 1
ATOM 847 C C . ARG A 1 113 ? 5.866 15.028 -10.303 1.00 77.88 113 ARG A C 1
ATOM 849 O O . ARG A 1 113 ? 5.204 15.053 -11.338 1.00 77.88 113 ARG A O 1
ATOM 856 N N . GLN A 1 114 ? 6.616 16.063 -9.922 1.00 86.69 114 GLN A N 1
ATOM 857 C CA . GLN A 1 114 ? 6.795 17.259 -10.752 1.00 86.69 114 GLN A CA 1
ATOM 858 C C . GLN A 1 114 ? 7.541 16.946 -12.054 1.00 86.69 114 GLN A C 1
ATOM 860 O O . GLN A 1 114 ? 7.168 17.470 -13.104 1.00 86.69 114 GLN A O 1
ATOM 865 N N . LEU A 1 115 ? 8.559 16.081 -12.004 1.00 89.44 115 LEU A N 1
ATOM 866 C CA . LEU A 1 115 ? 9.263 15.608 -13.196 1.00 89.44 115 LEU A CA 1
ATOM 867 C C . LEU A 1 115 ? 8.359 14.755 -14.086 1.00 89.44 115 LEU A C 1
ATOM 869 O O . LEU A 1 115 ? 8.308 15.004 -15.286 1.00 89.44 115 LEU A O 1
ATOM 873 N N . ASP A 1 116 ? 7.588 13.825 -13.514 1.00 86.69 116 ASP A N 1
ATOM 874 C CA . ASP A 1 116 ? 6.627 13.025 -14.285 1.00 86.69 116 ASP A CA 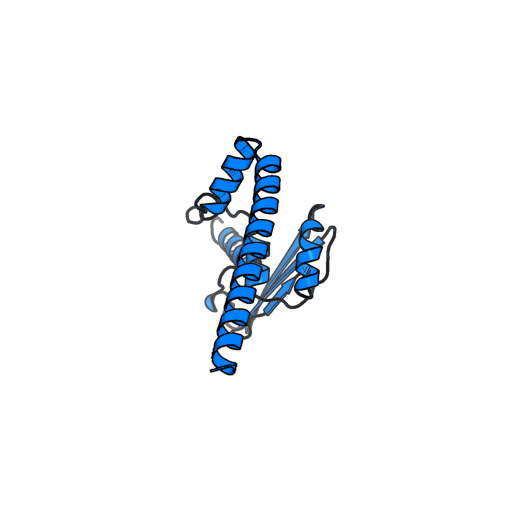1
ATOM 875 C C . ASP A 1 116 ? 5.583 13.916 -14.989 1.00 86.69 116 ASP A C 1
ATOM 877 O O . ASP A 1 116 ? 5.263 13.699 -16.160 1.00 86.69 116 ASP A O 1
ATOM 881 N N . LEU A 1 117 ? 5.090 14.962 -14.311 1.00 86.81 117 LEU A N 1
ATOM 882 C CA . LEU A 1 117 ? 4.188 15.959 -14.901 1.00 86.81 117 LEU A CA 1
ATOM 883 C C . LEU A 1 117 ? 4.850 16.742 -16.043 1.00 86.81 117 LEU A C 1
ATOM 885 O O . LEU A 1 117 ? 4.215 16.974 -17.074 1.00 86.81 117 LEU A O 1
ATOM 889 N N . LEU A 1 118 ? 6.108 17.155 -15.873 1.00 91.44 118 LEU A N 1
ATOM 890 C CA . LEU A 1 118 ? 6.863 17.874 -16.900 1.00 91.44 118 LEU A CA 1
ATOM 891 C C . LEU A 1 118 ? 7.125 16.993 -18.128 1.00 91.44 118 LEU A C 1
ATOM 893 O O . LEU A 1 118 ? 6.928 17.445 -19.257 1.00 91.44 118 LEU A O 1
ATOM 897 N N . ASP A 1 119 ? 7.514 15.737 -17.915 1.00 91.56 119 ASP A N 1
ATOM 898 C CA . ASP A 1 119 ? 7.733 14.758 -18.981 1.00 91.56 119 ASP A CA 1
ATOM 899 C C . ASP A 1 119 ? 6.434 14.473 -19.742 1.00 91.56 119 ASP A C 1
ATOM 901 O O . ASP A 1 119 ? 6.437 14.409 -20.974 1.00 91.56 119 ASP A O 1
ATOM 905 N N . ALA A 1 120 ? 5.305 14.362 -19.034 1.00 88.69 120 ALA A N 1
ATOM 906 C CA . ALA A 1 120 ? 3.993 14.216 -19.655 1.00 88.69 120 ALA A CA 1
ATOM 907 C C . ALA A 1 120 ? 3.614 15.456 -20.482 1.00 88.69 120 ALA A C 1
ATOM 909 O O . ALA A 1 120 ? 3.175 15.319 -21.625 1.00 88.69 120 ALA A O 1
ATOM 910 N N . PHE A 1 121 ? 3.834 16.662 -19.947 1.00 92.00 121 PHE A N 1
ATOM 911 C CA . PHE A 1 121 ? 3.590 17.919 -20.663 1.00 92.00 121 PHE A CA 1
ATOM 912 C C . PHE A 1 121 ? 4.433 18.034 -21.941 1.00 92.00 121 PHE A C 1
ATOM 914 O O . PHE A 1 121 ? 3.938 18.474 -22.977 1.00 92.00 121 PHE A O 1
ATOM 921 N N . ALA A 1 122 ? 5.692 17.599 -21.889 1.00 94.00 122 ALA A N 1
ATOM 922 C CA . ALA A 1 122 ? 6.596 17.583 -23.034 1.00 94.00 122 ALA A CA 1
ATOM 923 C C . ALA A 1 122 ? 6.353 16.405 -24.001 1.00 94.00 122 ALA A C 1
ATOM 925 O O . ALA A 1 122 ? 7.067 16.295 -24.999 1.00 94.00 122 ALA A O 1
ATOM 926 N N . ALA A 1 123 ? 5.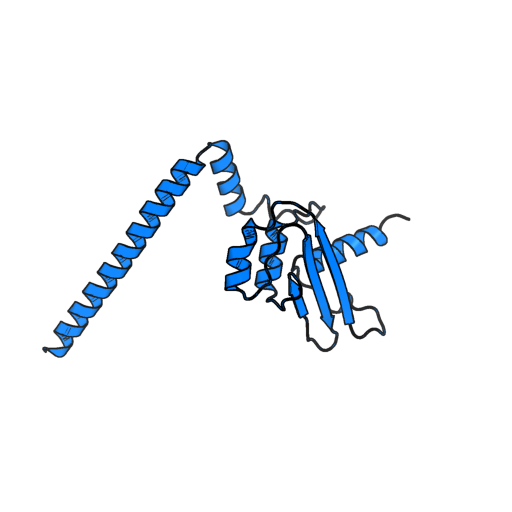390 15.518 -23.711 1.00 93.19 123 ALA A N 1
ATOM 927 C CA . ALA A 1 123 ? 5.187 14.245 -24.408 1.00 93.19 123 ALA A CA 1
ATOM 928 C C . ALA A 1 123 ? 6.485 13.415 -24.524 1.00 93.19 123 ALA A C 1
ATOM 930 O O . ALA A 1 123 ? 6.749 12.755 -25.529 1.00 93.19 123 ALA A O 1
ATOM 931 N N . ALA A 1 124 ? 7.316 13.452 -23.481 1.00 93.88 124 ALA A N 1
ATOM 932 C CA . ALA A 1 124 ? 8.659 12.883 -23.467 1.00 93.88 124 ALA A CA 1
ATOM 933 C C . ALA A 1 124 ? 8.704 11.390 -23.089 1.00 93.88 124 ALA A C 1
ATOM 935 O O . ALA A 1 124 ? 9.798 10.849 -22.937 1.00 93.88 124 ALA A O 1
ATOM 936 N N . GLY A 1 125 ? 7.555 10.712 -22.963 1.00 90.19 125 GLY A N 1
ATOM 937 C CA . GLY A 1 125 ? 7.455 9.314 -22.516 1.00 90.19 125 GLY A CA 1
ATOM 938 C C . GLY A 1 125 ? 8.380 8.355 -23.275 1.00 90.19 125 GLY A C 1
ATOM 939 O O . GLY A 1 125 ? 9.223 7.700 -22.663 1.00 90.19 125 GLY A O 1
ATOM 940 N N . ASP A 1 126 ? 8.314 8.356 -24.609 1.00 92.88 126 ASP A N 1
ATOM 941 C CA . ASP A 1 126 ? 9.159 7.504 -25.461 1.00 92.88 126 ASP A CA 1
ATOM 942 C C . ASP A 1 126 ? 10.656 7.806 -25.296 1.00 92.88 126 ASP A C 1
ATOM 944 O O . ASP A 1 126 ? 11.506 6.911 -25.315 1.00 92.88 126 ASP A O 1
ATOM 948 N N . THR A 1 127 ? 11.004 9.088 -25.162 1.00 93.62 127 THR A N 1
ATOM 949 C CA . THR A 1 127 ? 12.391 9.536 -24.990 1.00 93.62 127 THR A CA 1
ATOM 950 C C . THR A 1 127 ? 12.925 9.110 -23.626 1.00 93.62 127 THR A C 1
ATOM 952 O O . THR A 1 127 ? 14.037 8.584 -23.539 1.00 93.62 127 THR A O 1
ATOM 955 N N . ARG A 1 128 ? 12.113 9.273 -22.576 1.00 93.44 128 ARG A N 1
ATOM 956 C CA . ARG A 1 128 ? 12.414 8.844 -21.210 1.00 93.44 128 ARG A CA 1
ATOM 957 C C . ARG A 1 128 ? 12.626 7.335 -21.142 1.00 93.44 128 ARG A C 1
ATOM 959 O O . ARG A 1 128 ? 13.608 6.891 -20.551 1.00 93.44 128 ARG A O 1
ATOM 966 N N . GLU A 1 129 ? 11.770 6.543 -21.786 1.00 92.94 129 GLU A N 1
ATOM 967 C CA . GLU A 1 129 ? 11.896 5.081 -21.799 1.00 92.94 129 GLU A CA 1
ATOM 968 C C . GLU A 1 129 ? 13.178 4.622 -22.514 1.00 92.94 129 GLU A C 1
ATOM 970 O O . GLU A 1 129 ? 13.936 3.798 -21.986 1.00 92.94 129 GLU A O 1
ATOM 975 N N . LYS A 1 130 ? 13.480 5.207 -23.683 1.00 96.06 130 LYS A N 1
ATOM 976 C CA . LYS A 1 130 ? 14.733 4.942 -24.414 1.00 96.06 130 LYS A CA 1
ATOM 977 C C . LYS A 1 130 ? 15.955 5.288 -23.570 1.00 96.06 130 LYS A C 1
ATOM 979 O O . LYS A 1 130 ? 16.882 4.480 -23.482 1.00 96.06 130 LYS A O 1
ATOM 984 N N . PHE A 1 131 ? 15.945 6.453 -22.924 1.00 96.06 131 PHE A N 1
ATOM 985 C CA . PHE A 1 131 ? 17.019 6.872 -22.030 1.00 96.06 131 PHE A CA 1
ATOM 986 C C . PHE A 1 131 ? 17.187 5.897 -20.858 1.00 96.06 131 PHE A C 1
ATOM 988 O O . PHE A 1 131 ? 18.291 5.410 -20.625 1.00 96.06 131 PHE A O 1
ATOM 995 N N . ALA A 1 132 ? 16.098 5.534 -20.174 1.00 93.56 132 ALA A N 1
ATOM 996 C CA . ALA A 1 132 ? 16.123 4.603 -19.046 1.00 93.56 132 ALA A CA 1
ATOM 997 C C . ALA A 1 132 ? 16.668 3.219 -19.437 1.00 93.56 132 ALA A C 1
ATOM 999 O O . ALA A 1 132 ? 17.365 2.571 -18.653 1.00 93.56 132 ALA A O 1
ATOM 1000 N N . LYS A 1 133 ? 16.385 2.750 -20.659 1.00 96.50 133 LYS A N 1
ATOM 1001 C CA . LYS A 1 133 ? 16.959 1.509 -21.194 1.00 96.50 133 LYS A CA 1
ATOM 1002 C C . LYS A 1 133 ? 18.477 1.613 -21.372 1.00 96.50 133 LYS A C 1
ATOM 1004 O O . LYS A 1 133 ? 19.193 0.752 -20.864 1.00 96.50 133 LYS A O 1
ATOM 1009 N N . ILE A 1 134 ? 18.959 2.661 -22.043 1.00 97.44 134 ILE A N 1
ATOM 1010 C CA . ILE A 1 134 ? 20.398 2.880 -22.282 1.00 97.44 134 ILE A CA 1
ATOM 1011 C C . ILE A 1 134 ? 21.139 3.061 -20.954 1.00 97.44 134 ILE A C 1
ATOM 1013 O O . ILE A 1 134 ? 22.202 2.483 -20.747 1.00 97.44 134 ILE A O 1
ATOM 1017 N N . PHE A 1 135 ? 20.556 3.811 -20.020 1.00 96.38 135 PHE A N 1
ATOM 1018 C CA . PHE A 1 135 ? 21.153 4.055 -18.713 1.00 96.38 135 PHE A CA 1
ATOM 1019 C C . PHE A 1 135 ? 21.288 2.772 -17.883 1.00 96.38 135 PHE A C 1
ATOM 1021 O O . PHE A 1 135 ? 22.339 2.536 -17.290 1.00 96.38 135 PHE A O 1
ATOM 1028 N N . ARG A 1 136 ? 20.266 1.902 -17.880 1.00 96.56 136 ARG A N 1
ATOM 1029 C CA . ARG A 1 136 ? 20.354 0.583 -17.224 1.00 96.56 136 ARG A CA 1
ATOM 1030 C C . ARG A 1 136 ? 21.457 -0.284 -17.827 1.00 96.56 136 ARG A C 1
ATOM 1032 O O . ARG A 1 136 ? 22.180 -0.934 -17.079 1.00 96.56 136 ARG A O 1
ATOM 1039 N N . GLN A 1 137 ? 21.612 -0.264 -19.152 1.00 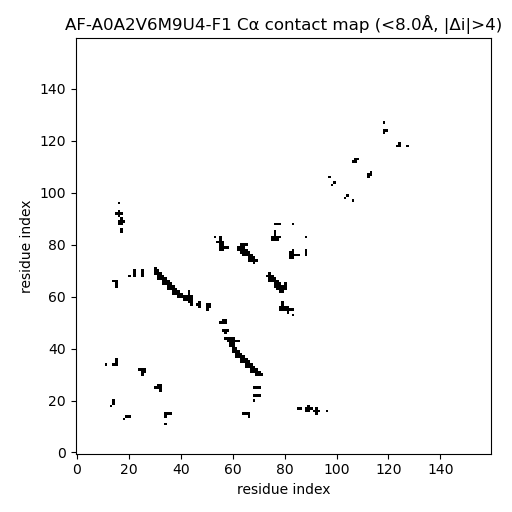96.81 137 GLN A N 1
ATOM 1040 C CA . GLN A 1 137 ? 22.701 -0.977 -19.825 1.00 96.81 137 GLN A CA 1
ATOM 1041 C C . GLN A 1 137 ? 24.068 -0.427 -19.412 1.00 96.81 137 GLN A C 1
ATOM 1043 O O . GLN A 1 137 ? 24.926 -1.204 -19.010 1.00 96.81 137 GLN A O 1
ATOM 1048 N N . LEU A 1 138 ? 24.251 0.897 -19.429 1.00 97.12 138 LEU A N 1
ATOM 1049 C CA . LEU A 1 138 ? 25.497 1.529 -18.992 1.00 97.12 138 LEU A CA 1
ATOM 1050 C C . LEU A 1 138 ? 25.868 1.111 -17.564 1.00 97.12 138 LEU A C 1
ATOM 1052 O O . LEU A 1 138 ? 26.993 0.683 -17.327 1.00 97.12 138 LEU A O 1
ATOM 1056 N N . ARG A 1 139 ? 24.911 1.167 -16.631 1.00 97.56 139 ARG A N 1
ATOM 1057 C CA . ARG A 1 139 ? 25.148 0.787 -15.231 1.00 97.56 139 ARG A CA 1
ATOM 1058 C C . ARG A 1 139 ? 25.524 -0.681 -15.067 1.00 97.56 139 ARG A C 1
ATOM 1060 O O . ARG A 1 139 ? 26.368 -0.990 -14.232 1.00 97.56 139 ARG A O 1
ATOM 1067 N N . ALA A 1 140 ? 24.933 -1.569 -15.865 1.00 96.25 140 ALA A N 1
ATOM 1068 C CA . ALA A 1 140 ? 25.302 -2.980 -15.867 1.00 96.25 140 ALA A CA 1
ATOM 1069 C C . ALA A 1 140 ? 26.746 -3.190 -16.356 1.00 96.25 140 ALA A C 1
ATOM 1071 O O . ALA A 1 140 ? 27.511 -3.877 -15.685 1.00 96.25 140 ALA A O 1
ATOM 1072 N N . LEU A 1 141 ? 27.140 -2.547 -17.464 1.00 96.44 141 LEU A N 1
ATOM 1073 C CA . LEU A 1 141 ? 28.511 -2.636 -17.984 1.00 96.44 141 LEU A CA 1
ATOM 1074 C C . LEU A 1 141 ? 29.544 -2.029 -17.024 1.00 96.44 141 LEU A C 1
ATOM 1076 O O . LEU A 1 141 ? 30.623 -2.587 -16.855 1.00 96.44 141 LEU A O 1
ATOM 1080 N N . GLU A 1 142 ? 29.231 -0.902 -16.379 1.00 96.75 142 GLU A N 1
ATOM 1081 C CA . GLU A 1 142 ? 30.117 -0.295 -15.376 1.00 96.75 142 GLU A CA 1
ATOM 1082 C C . GLU A 1 142 ? 30.341 -1.229 -14.180 1.00 96.75 142 GLU A C 1
ATOM 1084 O O . GLU A 1 142 ? 31.471 -1.361 -13.706 1.00 96.75 142 GLU A O 1
ATOM 1089 N N . ALA A 1 143 ? 29.283 -1.897 -13.710 1.00 95.25 143 ALA A N 1
ATOM 1090 C CA . ALA A 1 143 ? 29.377 -2.868 -12.625 1.00 95.25 143 ALA A CA 1
ATOM 1091 C C . ALA A 1 143 ? 30.202 -4.102 -13.027 1.00 95.25 143 ALA A C 1
ATOM 1093 O O . ALA A 1 143 ? 31.040 -4.556 -12.249 1.00 95.25 143 ALA A O 1
ATOM 1094 N N . GLU A 1 144 ? 30.010 -4.613 -14.246 1.00 94.88 144 GLU A N 1
ATOM 1095 C CA . GLU A 1 144 ? 30.789 -5.731 -14.790 1.00 94.88 144 GLU A CA 1
ATOM 1096 C C . GLU A 1 144 ? 32.275 -5.374 -14.919 1.00 94.88 144 GLU A C 1
ATOM 1098 O O . GLU A 1 144 ? 33.137 -6.115 -14.448 1.00 94.88 144 GLU A O 1
ATOM 1103 N N . HIS A 1 145 ? 32.584 -4.201 -15.474 1.00 94.25 145 HIS A N 1
ATOM 1104 C CA . HIS A 1 145 ? 33.956 -3.717 -15.605 1.00 94.25 145 HIS A CA 1
ATOM 1105 C C . HIS A 1 1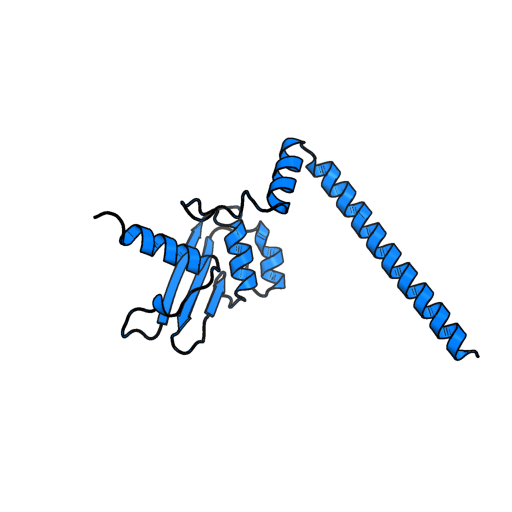45 ? 34.636 -3.538 -14.239 1.00 94.25 145 HIS A C 1
ATOM 1107 O O . HIS A 1 145 ? 35.782 -3.945 -14.053 1.00 94.25 145 HIS A O 1
ATOM 1113 N N . ALA A 1 146 ? 33.927 -2.979 -13.252 1.00 94.69 146 ALA A N 1
ATOM 1114 C CA . ALA A 1 146 ? 34.446 -2.859 -11.890 1.00 94.69 146 ALA A CA 1
ATOM 1115 C C . ALA A 1 146 ? 34.721 -4.233 -11.251 1.00 94.69 146 ALA A C 1
ATOM 1117 O O . ALA A 1 146 ? 35.750 -4.412 -10.594 1.00 94.69 146 ALA A O 1
ATOM 1118 N N . ALA A 1 147 ? 33.837 -5.213 -11.466 1.00 93.19 147 ALA A N 1
ATOM 1119 C CA . ALA A 1 147 ? 34.014 -6.571 -10.960 1.00 93.19 147 ALA A CA 1
ATOM 1120 C C . ALA A 1 147 ? 35.222 -7.275 -11.598 1.00 93.19 147 ALA A C 1
ATOM 1122 O O . ALA A 1 147 ? 36.012 -7.888 -10.882 1.00 93.19 147 ALA A O 1
ATOM 1123 N N . LEU A 1 148 ? 35.404 -7.140 -12.917 1.00 92.62 148 LEU A N 1
ATOM 1124 C CA . LEU A 1 148 ? 36.551 -7.699 -13.638 1.00 92.62 148 LEU A CA 1
ATOM 1125 C C . LEU A 1 148 ? 37.876 -7.100 -13.153 1.00 92.62 148 LEU A C 1
ATOM 1127 O O . LEU A 1 148 ? 38.784 -7.855 -12.820 1.00 92.62 148 LEU A O 1
ATOM 1131 N N . ASN A 1 149 ? 37.956 -5.775 -13.004 1.00 90.31 149 ASN A N 1
ATOM 1132 C CA . ASN A 1 149 ? 39.162 -5.115 -12.488 1.00 90.31 149 ASN A CA 1
ATOM 1133 C C . ASN A 1 149 ? 39.496 -5.542 -11.052 1.00 90.31 149 ASN A C 1
ATOM 1135 O O . ASN A 1 149 ? 40.665 -5.683 -10.695 1.00 90.31 149 ASN A O 1
ATOM 1139 N N . THR A 1 150 ? 38.474 -5.763 -10.220 1.00 89.38 150 THR A N 1
ATOM 1140 C CA . THR A 1 150 ? 38.661 -6.249 -8.842 1.00 89.38 150 THR A CA 1
ATOM 1141 C C . THR A 1 150 ? 39.169 -7.694 -8.828 1.00 89.38 150 THR A C 1
ATOM 1143 O O . THR A 1 150 ? 40.038 -8.040 -8.034 1.00 89.38 150 THR A O 1
ATOM 1146 N N . ALA A 1 151 ? 38.656 -8.545 -9.721 1.00 85.75 151 ALA A N 1
ATOM 1147 C CA . ALA A 1 151 ? 39.111 -9.927 -9.857 1.00 85.75 151 ALA A CA 1
ATOM 1148 C C . ALA A 1 151 ? 40.546 -10.019 -10.405 1.00 85.75 151 ALA A C 1
ATOM 1150 O O . ALA A 1 151 ? 41.316 -10.872 -9.970 1.00 85.75 151 ALA A O 1
ATOM 1151 N N . GLU A 1 152 ? 40.912 -9.135 -11.335 1.00 83.88 152 GLU A N 1
ATOM 1152 C CA . GLU A 1 152 ? 42.265 -9.041 -11.888 1.00 83.88 152 GLU A CA 1
ATOM 1153 C C . GLU A 1 152 ? 43.276 -8.615 -10.815 1.00 83.88 152 GLU A C 1
ATOM 1155 O O . GLU A 1 152 ? 44.249 -9.326 -10.578 1.00 83.88 152 GLU A O 1
ATOM 1160 N N . THR A 1 153 ? 42.984 -7.543 -10.072 1.00 83.00 153 THR A N 1
ATOM 1161 C CA . THR A 1 153 ? 43.848 -7.082 -8.967 1.00 83.00 153 THR A CA 1
ATOM 1162 C C . THR A 1 153 ? 43.972 -8.099 -7.830 1.00 83.00 153 THR A C 1
ATOM 1164 O O . THR A 1 153 ? 45.056 -8.256 -7.272 1.00 83.00 153 THR A O 1
ATOM 1167 N N . ALA A 1 154 ? 42.905 -8.832 -7.494 1.00 81.44 154 ALA A N 1
ATOM 1168 C CA . ALA A 1 154 ? 42.977 -9.910 -6.504 1.00 81.44 154 ALA A CA 1
ATOM 1169 C C . ALA A 1 154 ? 43.884 -11.064 -6.968 1.00 81.44 154 ALA A C 1
ATOM 1171 O O . ALA A 1 154 ? 44.644 -11.616 -6.179 1.00 81.44 154 ALA A O 1
ATOM 1172 N N . ARG A 1 155 ? 43.840 -11.401 -8.261 1.00 78.62 155 ARG A N 1
ATOM 1173 C CA . ARG A 1 155 ? 44.655 -12.469 -8.849 1.00 78.62 155 ARG A CA 1
ATOM 1174 C C . ARG A 1 155 ? 46.136 -12.094 -8.953 1.00 78.62 155 ARG A C 1
ATOM 1176 O O . ARG A 1 155 ? 46.979 -12.972 -8.809 1.00 78.62 155 ARG A O 1
ATOM 1183 N N . GLU A 1 156 ? 46.457 -10.824 -9.188 1.00 79.00 156 GLU A N 1
ATOM 1184 C CA . GLU A 1 156 ? 47.840 -10.327 -9.144 1.00 79.00 156 GLU A CA 1
ATOM 1185 C C . GLU A 1 156 ? 48.428 -10.409 -7.726 1.00 79.00 156 GLU A C 1
ATOM 1187 O O . GLU A 1 156 ? 49.569 -10.826 -7.569 1.00 79.00 156 GLU A O 1
ATOM 1192 N N . GLN A 1 157 ? 47.634 -10.120 -6.689 1.00 73.38 157 GLN A N 1
ATOM 1193 C CA . GLN A 1 157 ? 48.067 -10.214 -5.285 1.00 73.38 157 GLN A CA 1
ATOM 1194 C C . GLN A 1 157 ? 48.274 -11.649 -4.776 1.00 73.38 157 GLN A C 1
ATOM 1196 O O . GLN A 1 157 ? 48.979 -11.837 -3.793 1.00 73.38 157 GLN A O 1
ATOM 1201 N N . GLU A 1 158 ? 47.654 -12.656 -5.397 1.00 72.38 158 GLU A N 1
ATOM 1202 C CA . GLU A 1 158 ? 47.880 -14.074 -5.064 1.00 72.38 158 GLU A CA 1
ATOM 1203 C C . GLU A 1 158 ? 49.135 -14.661 -5.735 1.00 72.38 158 GLU A C 1
ATOM 1205 O O . GLU A 1 158 ? 49.583 -15.746 -5.358 1.00 72.38 158 GLU A O 1
ATOM 1210 N N . LEU A 1 159 ? 49.666 -13.987 -6.762 1.00 66.19 159 LEU A N 1
ATOM 1211 C CA . LEU A 1 159 ? 50.834 -14.428 -7.530 1.00 66.19 159 LEU A CA 1
ATOM 1212 C C . LEU A 1 159 ? 52.163 -13.848 -7.006 1.00 66.19 159 LEU A C 1
ATOM 1214 O O . LEU A 1 159 ? 53.209 -14.414 -7.335 1.00 66.19 159 LEU A O 1
ATOM 1218 N N . ASP A 1 160 ? 52.109 -12.779 -6.205 1.00 53.09 160 ASP A N 1
ATOM 1219 C CA . ASP A 1 160 ? 53.231 -12.174 -5.462 1.00 53.09 160 ASP A CA 1
ATOM 1220 C C . ASP A 1 160 ? 53.386 -12.775 -4.048 1.00 53.09 160 ASP A C 1
ATOM 1222 O O . ASP A 1 160 ? 54.548 -12.972 -3.611 1.00 53.09 160 ASP A O 1
#

Nearest PDB structures (foldseek):
  4aby-assembly3_C  TM=8.197E-01  e=7.870E-05  Deinococcus rad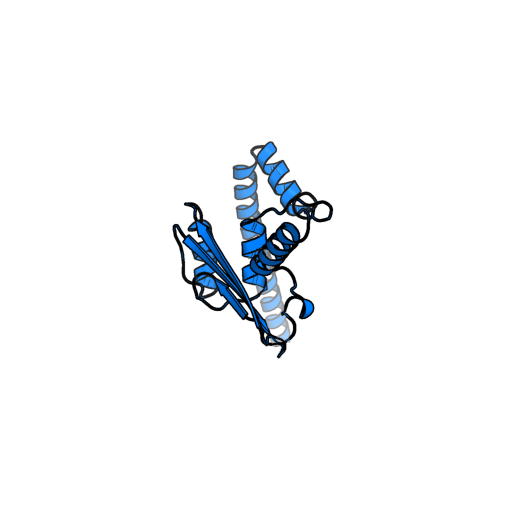iodurans R1 = ATCC 13939 = DSM 20539
  3kta-assembly2_C  TM=5.700E-01  e=2.154E-04  Pyrococcus furiosus
  1w1w-assembly5_A  TM=8.269E-01  e=1.209E-02  Saccharomyces cerevisiae
  1xex-assembly1_A-2  TM=5.604E-01  e=2.210E-03  Pyrococcus furiosus
  7qen-assembly1_B  TM=6.156E-01  e=8.825E-03  Saccharomyces cerevisiae CEN.PK113-7D

Mean predicted aligned error: 11.35 Å

Radius of gyration: 22.73 Å; Cα contacts (8 Å, |Δi|>4): 161; chains: 1; bounding box: 77×37×52 Å

pLDDT: mean 86.77, std 12.17, range [45.72, 97.56]

Secondary structure (DSSP, 8-state):
--SHHHHHHHHHHHHHTTPPPPGGGSPTT-SEEEEEEEEE-S--GGGHHHHHHTTPPP-SSEEEEEEEEETTS--EEEETTEE--HHHHHHHHHHH----BTTB--STT-HHHHHHHHHHHTT-HHHHHHHHHHHHHHHHHHHHHHHHHHHHHHHHHTT-

Solvent-accessible surface area (backbone atoms only — not comparable to full-atom values): 9214 Å² total; per-residue (Å²): 143,86,56,70,70,61,52,51,54,51,52,46,48,45,44,54,32,37,47,92,75,62,70,83,70,32,51,90,95,52,65,55,30,76,41,73,52,76,48,78,49,85,73,44,51,83,48,28,69,63,24,54,80,62,64,27,57,69,40,53,48,61,50,37,38,37,30,35,47,33,76,90,65,67,63,49,38,27,40,55,82,22,71,53,55,64,67,60,40,24,59,51,21,68,73,72,53,87,71,83,52,103,86,44,73,62,66,83,67,30,68,69,53,47,48,54,51,50,36,58,74,68,66,33,59,71,59,52,52,54,49,53,51,52,50,53,50,51,53,51,52,54,52,50,51,53,50,51,54,52,53,51,56,54,53,54,64,74,75,109

Foldseek 3Di:
DPDDVVVLVVLLLCQQQLHDDDPVCAPPPGFKDKHKDKDFDQPQQVCQVVCVVFVADGDGTIWIWMWMDGPVGDTWIHINNHTGDSVVSNVVSLVPDDDDDPPDDPCVVPPVNVVVVVCVVVVVVVVVVVVVVVVVVVVVVVVVVVVVVVVVVVVVVVVD

Sequence (160 aa):
ETGAGKSIIIGALQLLIGERGDKSLVRTGAEMCTVEAIFQGNDFAKWNARFEESGIEPCDNDLILKRSLSLSGTNRQFINGSPTTLANLKALGDDLVDLHGPHDHQSLLSPDRQLDLLDAFAAAGDTREKFAKIFRQLRALEAEHAALNTAETAREQELD